Protein AF-A0A3M1E1T9-F1 (afdb_monomer)

Solvent-accessible surface area (backbone atoms only — not comparable to full-atom values): 6498 Å² total; per-residue (Å²): 135,84,83,78,76,78,72,78,72,52,69,68,68,50,51,57,52,49,55,40,41,52,35,20,35,42,74,56,97,64,97,74,50,73,66,44,51,49,38,50,51,54,25,49,50,54,49,17,54,75,52,72,30,37,68,45,28,17,69,73,56,73,32,30,30,38,36,86,29,94,66,63,70,66,45,64,46,79,42,87,94,54,84,56,44,27,35,35,37,42,8,48,66,45,58,68,34,84,66,58,68,55,16,20,51,49,52,42,53,41,57,47,64,76,72,113

Foldseek 3Di:
DDDPDPPPPPVVNVVLQVLCVLLQEHEDPDDDDPLLSVLLSVLSQVVQVVLVHSNSNNVQQVHEYEAEDADDAKAKDAPDDDPVRIYIYHYPCLCPDPVNVSSSVSSNVSVVVSND

Structure (mmCIF, N/CA/C/O backbone):
data_AF-A0A3M1E1T9-F1
#
_entry.id   AF-A0A3M1E1T9-F1
#
loop_
_atom_site.group_PDB
_atom_site.id
_atom_site.type_symbol
_atom_site.label_atom_id
_atom_site.label_alt_id
_atom_site.label_comp_id
_atom_site.label_asym_id
_atom_site.label_entity_id
_atom_site.label_seq_id
_atom_site.pdbx_PDB_ins_code
_atom_site.Cartn_x
_atom_site.Cartn_y
_atom_site.Cartn_z
_atom_site.occupancy
_atom_site.B_iso_or_equiv
_atom_site.auth_seq_id
_atom_site.auth_comp_id
_atom_site.auth_asym_id
_atom_site.auth_atom_id
_atom_site.pdbx_PDB_model_num
ATOM 1 N N . MET A 1 1 ? 21.709 -28.175 -21.099 1.00 37.78 1 MET A N 1
ATOM 2 C CA . MET A 1 1 ? 20.543 -27.674 -20.346 1.00 37.78 1 MET A CA 1
ATOM 3 C C . MET A 1 1 ? 21.087 -26.789 -19.234 1.00 37.78 1 MET A C 1
ATOM 5 O O . MET A 1 1 ? 21.743 -27.350 -18.368 1.00 37.78 1 MET A O 1
ATOM 9 N N . PRO A 1 2 ? 20.971 -25.451 -19.266 1.00 39.00 2 PRO A N 1
ATOM 10 C CA . PRO A 1 2 ? 21.368 -24.650 -18.120 1.00 39.00 2 PRO A CA 1
ATOM 11 C C . PRO A 1 2 ? 20.182 -24.539 -17.161 1.00 39.00 2 PRO A C 1
ATOM 13 O O . PRO A 1 2 ? 19.110 -24.058 -17.524 1.00 39.00 2 PRO A O 1
ATOM 16 N N . GLU A 1 3 ? 20.391 -25.027 -15.945 1.00 44.84 3 GLU A N 1
ATOM 17 C CA . GLU A 1 3 ? 19.507 -24.865 -14.798 1.00 44.84 3 GLU A CA 1
ATOM 18 C C . GLU A 1 3 ? 19.473 -23.378 -14.423 1.00 44.84 3 GLU A C 1
ATOM 20 O O . GLU A 1 3 ? 20.429 -22.810 -13.892 1.00 44.84 3 GLU A O 1
ATOM 25 N N . GLY A 1 4 ? 18.382 -22.712 -14.797 1.00 39.19 4 GLY A N 1
ATOM 26 C CA . GLY A 1 4 ? 18.147 -21.307 -14.503 1.00 39.19 4 GLY A CA 1
ATOM 27 C C . GLY A 1 4 ? 17.852 -21.111 -13.023 1.00 39.19 4 GLY A C 1
ATOM 28 O O . GLY A 1 4 ? 16.702 -21.188 -12.613 1.00 39.19 4 GLY A O 1
ATOM 29 N N . ASN A 1 5 ? 18.918 -20.880 -12.259 1.00 37.81 5 ASN A N 1
ATOM 30 C CA . ASN A 1 5 ? 19.004 -20.138 -11.002 1.00 37.81 5 ASN A CA 1
ATOM 31 C C . ASN A 1 5 ? 17.648 -19.592 -10.496 1.00 37.81 5 ASN A C 1
ATOM 33 O O . ASN A 1 5 ? 17.254 -18.468 -10.827 1.00 37.81 5 ASN A O 1
ATOM 37 N N . LEU A 1 6 ? 16.942 -20.393 -9.688 1.00 42.78 6 LEU A N 1
ATOM 38 C CA . LEU A 1 6 ? 15.866 -19.924 -8.818 1.00 42.78 6 LEU A CA 1
ATOM 39 C C . LEU A 1 6 ? 16.511 -18.960 -7.824 1.00 42.78 6 LEU A C 1
ATOM 41 O O . LEU A 1 6 ? 16.976 -19.370 -6.764 1.00 42.78 6 LEU A O 1
ATOM 45 N N . ARG A 1 7 ? 16.602 -17.681 -8.205 1.00 46.81 7 ARG A N 1
ATOM 46 C CA . ARG A 1 7 ? 16.975 -16.607 -7.289 1.00 46.81 7 ARG A CA 1
ATOM 47 C C . ARG A 1 7 ? 16.063 -16.742 -6.077 1.00 46.81 7 ARG A C 1
ATOM 49 O O . ARG A 1 7 ? 14.855 -16.550 -6.195 1.00 46.81 7 ARG A O 1
ATOM 56 N N . THR A 1 8 ? 16.646 -17.121 -4.948 1.00 45.50 8 THR A N 1
ATOM 57 C CA . THR A 1 8 ? 16.024 -17.032 -3.633 1.00 45.50 8 THR A CA 1
ATOM 58 C C . THR A 1 8 ? 15.511 -15.609 -3.486 1.00 45.50 8 THR A C 1
ATOM 60 O O . THR A 1 8 ? 16.302 -14.672 -3.379 1.00 45.50 8 THR A O 1
ATOM 63 N N . ILE A 1 9 ? 14.193 -15.441 -3.582 1.00 51.75 9 ILE A N 1
ATOM 64 C CA . ILE A 1 9 ? 13.537 -14.194 -3.205 1.00 51.75 9 ILE A CA 1
ATOM 65 C C . ILE A 1 9 ? 13.896 -13.995 -1.726 1.00 51.75 9 ILE A C 1
ATOM 67 O O . ILE A 1 9 ? 13.690 -14.940 -0.959 1.00 51.75 9 ILE A O 1
ATOM 71 N N . PRO A 1 10 ? 14.492 -12.856 -1.330 1.00 56.53 10 PRO A N 1
ATOM 72 C CA . PRO A 1 10 ? 14.838 -12.602 0.065 1.00 56.53 10 PRO A CA 1
ATOM 73 C C . PRO A 1 10 ? 13.639 -12.888 0.981 1.00 56.53 10 PRO A C 1
ATOM 75 O O . PRO A 1 10 ? 12.508 -12.562 0.626 1.00 56.53 10 PRO A O 1
ATOM 78 N N . GLU A 1 11 ? 13.851 -13.508 2.144 1.00 57.50 11 GLU A N 1
ATOM 79 C CA . GLU A 1 11 ? 12.750 -13.806 3.079 1.00 57.50 11 GLU A CA 1
ATOM 80 C C . GLU A 1 11 ? 11.983 -12.533 3.467 1.00 57.50 11 GLU A C 1
ATOM 82 O O . GLU A 1 11 ? 10.753 -12.553 3.535 1.00 57.50 11 GLU A O 1
ATOM 87 N N . ASP A 1 12 ? 12.691 -11.408 3.591 1.00 59.09 12 ASP A N 1
ATOM 88 C CA . ASP A 1 12 ? 12.101 -10.092 3.834 1.00 59.09 12 ASP A CA 1
ATOM 89 C C . ASP A 1 12 ? 11.135 -9.685 2.719 1.00 59.09 12 ASP A C 1
ATOM 91 O O . ASP A 1 12 ? 10.013 -9.277 3.019 1.00 59.09 12 ASP A O 1
ATOM 95 N N . ASP A 1 13 ? 11.510 -9.893 1.446 1.00 66.25 13 ASP A N 1
ATOM 96 C CA . ASP A 1 13 ? 10.657 -9.645 0.274 1.00 66.25 13 ASP A CA 1
ATOM 97 C C . ASP A 1 13 ? 9.373 -10.487 0.319 1.00 66.25 13 ASP A C 1
ATOM 99 O O . ASP A 1 13 ? 8.328 -10.088 -0.195 1.00 66.25 13 ASP A O 1
ATOM 103 N N . HIS A 1 14 ? 9.434 -11.660 0.944 1.00 73.44 14 HIS A N 1
ATOM 104 C CA . HIS A 1 14 ? 8.292 -12.547 1.078 1.00 73.44 14 HIS A CA 1
ATOM 105 C C . HIS A 1 14 ? 7.366 -12.125 2.229 1.00 73.44 14 HIS A C 1
ATOM 107 O O . HIS A 1 1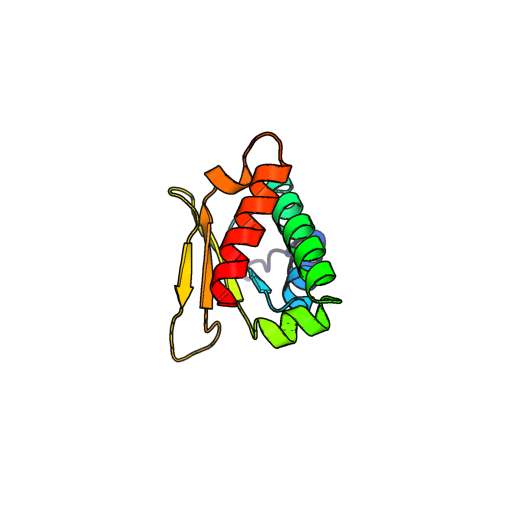4 ? 6.144 -12.172 2.071 1.00 73.44 14 HIS A O 1
ATOM 113 N N . LEU A 1 15 ? 7.915 -11.673 3.361 1.00 82.88 15 LEU A N 1
ATOM 114 C CA . LEU A 1 15 ? 7.142 -11.303 4.550 1.00 82.88 15 LEU A CA 1
ATOM 115 C C . LEU A 1 15 ? 6.281 -10.053 4.338 1.00 82.88 15 LEU A C 1
ATOM 117 O O . LEU A 1 15 ? 5.094 -10.075 4.673 1.00 82.88 15 LEU A O 1
ATOM 121 N N . TRP A 1 16 ? 6.820 -8.987 3.733 1.00 88.00 16 TRP A N 1
ATOM 122 C CA . TRP A 1 16 ? 6.019 -7.775 3.501 1.00 88.00 16 TRP A CA 1
ATOM 123 C C . TRP A 1 16 ? 4.886 -8.038 2.498 1.00 88.00 16 TRP A C 1
ATOM 125 O O . TRP A 1 16 ? 3.738 -7.659 2.733 1.00 88.00 16 TRP A O 1
ATOM 135 N N . VAL A 1 17 ? 5.161 -8.791 1.424 1.00 89.81 17 VAL A N 1
ATOM 136 C CA . VAL A 1 17 ? 4.135 -9.199 0.453 1.00 89.81 17 VAL A CA 1
ATOM 137 C C . VAL A 1 17 ? 3.074 -10.082 1.111 1.00 89.81 17 VAL A C 1
ATOM 139 O O . VAL A 1 17 ? 1.888 -9.943 0.809 1.00 89.81 17 VAL A O 1
ATOM 142 N N . GLN A 1 18 ? 3.454 -10.982 2.021 1.00 90.00 18 GLN A N 1
ATOM 143 C CA . GLN A 1 18 ? 2.495 -11.779 2.789 1.00 90.00 18 GLN A CA 1
ATOM 144 C C . GLN A 1 18 ? 1.605 -10.917 3.691 1.00 90.00 18 GLN A C 1
ATOM 146 O O . GLN A 1 18 ? 0.394 -11.149 3.727 1.00 90.00 18 GLN A O 1
ATOM 151 N N . GLY A 1 19 ? 2.174 -9.913 4.363 1.00 91.00 19 GLY A N 1
ATOM 152 C CA . GLY A 1 19 ? 1.422 -8.949 5.169 1.00 91.00 19 GLY A CA 1
ATOM 153 C C . GLY A 1 19 ? 0.366 -8.218 4.339 1.00 91.00 19 GLY A C 1
ATOM 154 O O . GLY A 1 19 ? -0.818 -8.225 4.677 1.00 91.00 19 GLY A O 1
ATOM 155 N N . LEU A 1 20 ? 0.757 -7.697 3.174 1.00 92.12 20 LEU A N 1
ATOM 156 C CA . LEU A 1 20 ? -0.166 -7.033 2.250 1.00 92.12 20 LEU A CA 1
ATOM 157 C C . LEU A 1 20 ? -1.244 -7.988 1.704 1.00 92.12 20 LEU A C 1
ATOM 159 O O . LEU A 1 20 ? -2.425 -7.632 1.636 1.00 92.12 20 LEU A O 1
ATOM 163 N N . ARG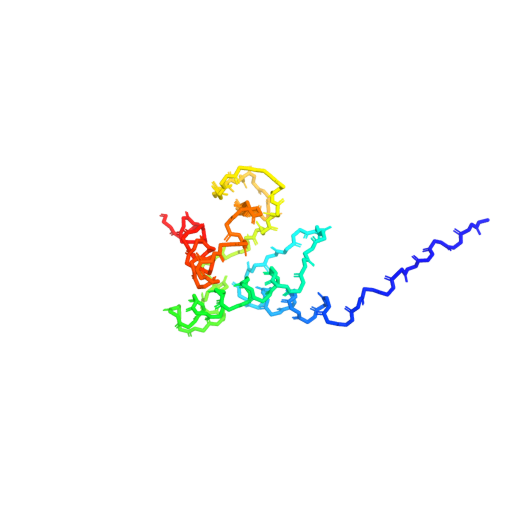 A 1 21 ? -0.885 -9.243 1.407 1.00 90.75 21 ARG A N 1
ATOM 164 C CA . ARG A 1 21 ? -1.847 -10.282 0.994 1.00 90.75 21 ARG A CA 1
ATOM 165 C C . ARG A 1 21 ? -2.866 -10.610 2.078 1.00 90.75 21 ARG A C 1
ATOM 167 O O . ARG A 1 21 ? -4.020 -10.896 1.746 1.00 90.75 21 ARG A O 1
ATOM 174 N N . ALA A 1 22 ? -2.489 -10.546 3.355 1.00 92.12 22 ALA A N 1
ATOM 175 C CA . ALA A 1 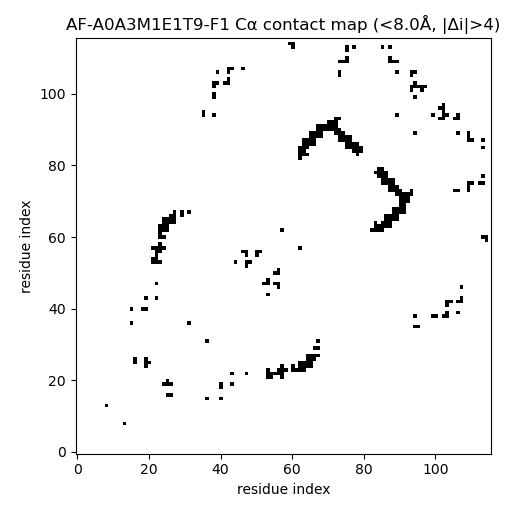22 ? -3.426 -10.729 4.461 1.00 92.12 22 ALA A CA 1
ATOM 176 C C . ALA A 1 22 ? -4.530 -9.653 4.468 1.00 92.12 22 ALA A C 1
ATOM 178 O O . ALA A 1 22 ? -5.661 -9.957 4.853 1.00 92.12 22 ALA A O 1
ATOM 179 N N . CYS A 1 23 ? -4.231 -8.457 3.951 1.00 91.75 23 CYS A N 1
ATOM 180 C CA . CYS A 1 23 ? -5.165 -7.345 3.745 1.00 91.75 23 CYS A CA 1
ATOM 181 C C . CYS A 1 23 ? -5.912 -7.391 2.397 1.00 91.75 23 CYS A C 1
ATOM 183 O O . CYS A 1 23 ? -6.726 -6.517 2.117 1.00 91.75 23 CYS A O 1
ATOM 185 N N . GLY A 1 24 ? -5.677 -8.408 1.557 1.00 89.88 24 GLY A N 1
ATOM 186 C CA . GLY A 1 24 ? -6.301 -8.528 0.233 1.00 89.88 24 GLY A CA 1
ATOM 187 C C . GLY A 1 24 ? -5.571 -7.786 -0.888 1.00 89.88 24 GLY A C 1
ATOM 188 O O . GLY A 1 24 ? -6.138 -7.618 -1.968 1.00 89.88 24 GLY A O 1
ATOM 189 N N . LEU A 1 25 ? -4.324 -7.375 -0.656 1.00 91.06 25 LEU A N 1
ATOM 190 C CA . LEU A 1 25 ? -3.498 -6.673 -1.633 1.00 91.06 25 LEU A CA 1
ATOM 191 C C . LEU A 1 25 ? -2.463 -7.620 -2.249 1.00 91.06 25 LEU A C 1
ATOM 193 O O . LEU A 1 25 ? -1.796 -8.398 -1.571 1.00 91.06 25 LEU A O 1
ATOM 197 N N . TRP A 1 26 ? -2.324 -7.547 -3.560 1.00 89.44 26 TRP A N 1
ATOM 198 C CA . TRP A 1 26 ? -1.291 -8.207 -4.342 1.00 89.44 26 TRP A CA 1
ATOM 199 C C . TRP A 1 26 ? -0.293 -7.145 -4.764 1.00 89.44 26 TRP A C 1
ATOM 201 O O . TRP A 1 26 ? -0.684 -6.010 -5.005 1.00 89.44 26 TRP A O 1
ATOM 211 N N . VAL A 1 27 ? 0.978 -7.500 -4.894 1.00 88.38 27 VAL A N 1
ATOM 212 C CA . VAL A 1 27 ? 2.003 -6.552 -5.331 1.00 88.38 27 VAL A CA 1
ATOM 213 C C . VAL A 1 27 ? 2.640 -7.057 -6.611 1.00 88.38 27 VAL A C 1
ATOM 215 O O . VAL A 1 27 ? 3.022 -8.227 -6.694 1.00 88.38 27 VAL A O 1
ATOM 218 N N . ALA A 1 28 ? 2.715 -6.192 -7.620 1.00 85.94 28 ALA A N 1
ATOM 219 C CA . ALA A 1 28 ? 3.432 -6.477 -8.851 1.00 85.94 28 ALA A CA 1
ATOM 220 C C . ALA A 1 28 ? 4.940 -6.648 -8.567 1.00 85.94 28 ALA A C 1
ATOM 222 O O . ALA A 1 28 ? 5.468 -5.986 -7.667 1.00 85.94 28 ALA A O 1
ATOM 223 N N . PRO A 1 29 ? 5.645 -7.522 -9.312 1.00 79.50 29 PRO A N 1
ATOM 224 C CA . PRO A 1 29 ? 7.062 -7.828 -9.098 1.00 79.50 29 PRO A CA 1
ATOM 225 C C . PRO A 1 29 ? 7.991 -6.712 -9.616 1.00 79.50 29 PRO A C 1
ATOM 227 O O . PRO A 1 29 ? 8.891 -6.953 -10.418 1.00 79.50 29 PRO A O 1
ATOM 230 N N . ASP A 1 30 ? 7.758 -5.484 -9.165 1.00 80.75 30 ASP A N 1
ATOM 231 C CA . ASP A 1 30 ? 8.590 -4.315 -9.432 1.00 80.75 30 ASP A CA 1
ATOM 232 C C . ASP A 1 30 ? 9.692 -4.164 -8.366 1.00 80.75 30 ASP A C 1
ATOM 234 O O . ASP A 1 30 ? 9.553 -4.665 -7.247 1.00 80.75 30 ASP A O 1
ATOM 238 N N . PRO A 1 31 ? 10.809 -3.478 -8.674 1.00 82.75 31 PRO A N 1
ATOM 239 C CA . PRO A 1 31 ? 11.838 -3.181 -7.684 1.00 82.75 31 PRO A CA 1
ATOM 240 C C . PRO A 1 31 ? 11.346 -2.090 -6.720 1.00 82.75 31 PRO A C 1
ATOM 242 O O . PRO A 1 31 ? 11.478 -0.892 -6.989 1.00 82.75 31 PRO A O 1
ATOM 245 N N . TRP A 1 32 ? 10.770 -2.522 -5.599 1.00 87.50 32 TRP A N 1
ATOM 246 C CA . TRP A 1 32 ? 10.409 -1.667 -4.468 1.00 87.50 32 TRP A CA 1
ATOM 247 C C . TRP A 1 32 ? 11.618 -1.457 -3.555 1.00 87.50 32 TRP A C 1
ATOM 249 O O . TRP A 1 32 ? 12.230 -2.440 -3.132 1.00 87.50 32 TRP A O 1
ATOM 259 N N . SER A 1 33 ? 11.946 -0.207 -3.234 1.00 90.12 33 SER A N 1
ATOM 260 C CA . SER A 1 33 ? 12.969 0.131 -2.238 1.00 90.12 33 SER A CA 1
ATOM 261 C C . SER A 1 33 ? 12.459 -0.129 -0.818 1.00 90.12 33 SER A C 1
ATOM 263 O O . SER A 1 33 ? 11.250 -0.156 -0.584 1.00 90.12 33 SER A O 1
ATOM 265 N N . ASP A 1 34 ? 13.358 -0.278 0.156 1.00 89.94 34 ASP A N 1
ATOM 266 C CA . ASP A 1 34 ? 12.956 -0.499 1.554 1.00 89.94 34 ASP A CA 1
ATOM 267 C C . ASP A 1 34 ? 12.126 0.660 2.120 1.00 89.94 34 ASP A C 1
ATOM 269 O O . ASP A 1 34 ? 11.179 0.439 2.876 1.00 89.94 34 ASP A O 1
ATOM 273 N N . GLN A 1 35 ? 12.415 1.891 1.687 1.00 90.19 35 GLN A N 1
ATOM 274 C CA . GLN A 1 35 ? 11.613 3.064 2.028 1.00 90.19 35 GLN A CA 1
ATOM 275 C C . GLN A 1 35 ? 10.182 2.934 1.489 1.00 90.19 35 GLN A C 1
ATOM 277 O O . GLN A 1 35 ? 9.222 3.098 2.237 1.00 90.19 35 GLN A O 1
ATOM 282 N N . GLU A 1 36 ? 10.024 2.598 0.207 1.00 91.31 36 GLU A N 1
ATOM 283 C CA . GLU A 1 36 ? 8.707 2.454 -0.423 1.00 91.31 36 GLU A CA 1
ATOM 284 C C . GLU A 1 36 ? 7.897 1.319 0.217 1.00 91.31 36 GLU A C 1
ATOM 286 O O . GLU A 1 36 ? 6.702 1.474 0.475 1.00 91.31 36 GLU A O 1
ATOM 291 N N . ARG A 1 37 ? 8.555 0.192 0.529 1.00 92.00 37 ARG A N 1
ATOM 292 C CA . ARG A 1 37 ? 7.951 -0.925 1.272 1.00 92.00 37 ARG A CA 1
ATOM 293 C C . ARG A 1 37 ? 7.470 -0.468 2.646 1.00 92.00 37 ARG A C 1
ATOM 295 O O . ARG A 1 37 ? 6.367 -0.834 3.050 1.00 92.00 37 ARG A O 1
ATOM 302 N N . GLY A 1 38 ? 8.259 0.350 3.344 1.00 92.19 38 GLY A N 1
ATOM 303 C CA . GLY A 1 38 ? 7.894 0.938 4.632 1.00 92.19 38 GLY A CA 1
ATOM 304 C C . GLY A 1 38 ? 6.660 1.838 4.541 1.00 92.19 38 GLY A C 1
ATOM 305 O O . GLY A 1 38 ? 5.713 1.648 5.305 1.00 92.19 38 GLY A O 1
ATOM 306 N N . VAL A 1 39 ? 6.635 2.760 3.573 1.00 92.69 39 VAL A N 1
ATOM 307 C CA . VAL A 1 39 ? 5.489 3.652 3.315 1.00 92.69 39 VAL A CA 1
ATOM 308 C C . VAL A 1 39 ? 4.221 2.848 3.031 1.00 92.69 39 VAL A C 1
ATOM 310 O O . VAL A 1 39 ? 3.193 3.070 3.671 1.00 92.69 39 VAL A O 1
ATOM 313 N N . LEU A 1 40 ? 4.294 1.876 2.116 1.00 92.56 40 LEU A N 1
ATOM 314 C CA . LEU A 1 40 ? 3.162 1.012 1.781 1.00 92.56 40 LEU A CA 1
ATOM 315 C C . LEU A 1 40 ? 2.659 0.223 2.987 1.00 92.56 40 LEU A C 1
ATOM 317 O O . LEU A 1 40 ? 1.455 0.167 3.225 1.00 92.56 40 LEU A O 1
ATOM 321 N N . THR A 1 41 ? 3.573 -0.383 3.742 1.00 93.62 41 THR A N 1
ATOM 322 C CA . THR A 1 41 ? 3.218 -1.230 4.884 1.00 93.62 41 THR A CA 1
ATOM 323 C C . THR A 1 41 ? 2.475 -0.416 5.936 1.00 93.62 41 THR A C 1
ATOM 325 O O . THR A 1 41 ? 1.363 -0.784 6.305 1.00 93.62 41 THR A O 1
ATOM 328 N N . ARG A 1 42 ? 3.006 0.748 6.332 1.00 94.50 42 ARG A N 1
ATOM 329 C CA . ARG A 1 42 ? 2.365 1.606 7.343 1.00 94.50 42 ARG A CA 1
ATOM 330 C C . ARG A 1 42 ? 1.029 2.177 6.872 1.00 94.50 42 ARG A C 1
ATOM 332 O O . ARG A 1 42 ? 0.082 2.251 7.655 1.00 94.50 42 ARG A O 1
ATOM 339 N N . ALA A 1 43 ? 0.924 2.556 5.598 1.00 93.50 43 ALA A N 1
ATOM 340 C CA . ALA A 1 43 ? -0.337 3.004 5.011 1.00 93.50 43 ALA A CA 1
ATOM 341 C C . ALA A 1 43 ? -1.413 1.907 5.077 1.00 93.50 43 ALA A C 1
ATOM 343 O O . ALA A 1 43 ? -2.545 2.155 5.499 1.00 93.50 43 ALA A O 1
ATOM 344 N N . VAL A 1 44 ? -1.047 0.677 4.710 1.00 93.56 44 VAL A N 1
ATOM 345 C CA . VAL A 1 44 ? -1.957 -0.474 4.705 1.00 93.56 44 VAL A CA 1
ATOM 346 C C . VAL A 1 44 ? -2.317 -0.921 6.116 1.00 93.56 44 VAL A C 1
ATOM 348 O O . VAL A 1 44 ? -3.472 -1.264 6.347 1.00 93.56 44 VAL A O 1
ATOM 351 N N . GLU A 1 45 ? -1.387 -0.881 7.068 1.00 94.06 45 GLU A N 1
ATOM 352 C CA . GLU A 1 45 ? -1.665 -1.157 8.483 1.00 94.06 45 GLU A CA 1
ATOM 353 C C . GLU A 1 45 ? -2.706 -0.185 9.045 1.00 94.06 45 GLU A C 1
ATOM 355 O O . GLU A 1 45 ? -3.726 -0.624 9.576 1.00 94.0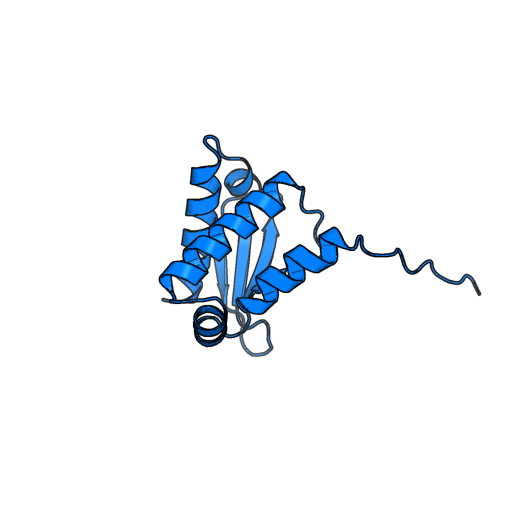6 45 GLU A O 1
ATOM 360 N N . ARG A 1 46 ? -2.524 1.126 8.837 1.00 91.50 46 ARG A N 1
ATOM 361 C CA . ARG A 1 46 ? -3.495 2.147 9.270 1.00 91.50 46 ARG A CA 1
ATOM 362 C C . ARG A 1 46 ? -4.860 1.968 8.620 1.00 91.50 46 ARG A C 1
ATOM 364 O O . ARG A 1 46 ? -5.892 2.095 9.278 1.00 91.50 46 ARG A O 1
ATOM 371 N N . MET A 1 47 ? -4.886 1.667 7.323 1.00 91.69 47 MET A N 1
ATOM 372 C CA . MET A 1 47 ? -6.141 1.386 6.633 1.00 91.69 47 MET A CA 1
ATOM 373 C C . MET A 1 47 ? -6.797 0.124 7.206 1.00 91.69 47 MET A C 1
ATOM 375 O O . MET A 1 47 ? -7.983 0.142 7.524 1.00 91.69 47 MET A O 1
ATOM 379 N N . ALA A 1 48 ? -6.039 -0.951 7.425 1.00 93.00 48 ALA A N 1
ATOM 380 C CA . ALA A 1 48 ? -6.549 -2.177 8.025 1.00 93.00 48 ALA A CA 1
ATOM 381 C C . ALA A 1 48 ? -7.136 -1.927 9.421 1.00 93.00 48 ALA A C 1
ATOM 383 O O . ALA A 1 48 ? -8.211 -2.448 9.716 1.00 93.00 48 ALA A O 1
ATOM 384 N N . GLU A 1 49 ? -6.490 -1.111 10.255 1.00 93.62 49 GLU A N 1
ATOM 385 C CA . GLU A 1 49 ? -7.021 -0.674 11.552 1.00 93.62 49 GLU A CA 1
ATOM 386 C C . GLU A 1 49 ? -8.375 0.031 11.404 1.00 93.62 49 GLU A C 1
ATOM 388 O O . GLU A 1 49 ? -9.326 -0.331 12.101 1.00 93.62 49 GLU A O 1
ATOM 393 N N . ALA A 1 50 ? -8.509 0.951 10.443 1.00 90.75 50 ALA A N 1
ATOM 394 C CA . ALA A 1 50 ? -9.771 1.639 10.160 1.00 90.75 50 ALA A CA 1
ATOM 395 C C . ALA A 1 50 ? -10.892 0.679 9.708 1.00 90.75 50 ALA A C 1
ATOM 397 O O . ALA A 1 50 ? -12.051 0.856 10.083 1.00 90.75 50 ALA A O 1
ATOM 398 N N . PHE A 1 51 ? -10.558 -0.392 8.979 1.00 89.25 51 PHE A N 1
ATOM 399 C CA . PHE A 1 51 ? -11.502 -1.465 8.627 1.00 89.25 51 PHE A CA 1
ATOM 400 C C . PHE A 1 51 ? -11.809 -2.422 9.796 1.00 89.25 51 PHE A C 1
ATOM 402 O O . PHE A 1 51 ? -12.673 -3.295 9.673 1.00 89.25 51 PHE A O 1
ATOM 409 N N . GLY A 1 52 ? -11.127 -2.295 10.939 1.00 94.31 52 GLY A N 1
ATOM 410 C CA . GLY A 1 52 ? -11.245 -3.196 12.086 1.00 94.31 52 GLY A CA 1
ATOM 411 C C . GLY A 1 52 ? -10.464 -4.506 11.930 1.00 94.31 52 GLY A C 1
ATOM 412 O O . GLY A 1 52 ? -10.875 -5.534 12.478 1.00 94.31 52 GLY A O 1
ATOM 413 N N . GLY A 1 53 ? -9.385 -4.478 11.149 1.00 95.25 53 GLY A N 1
ATOM 414 C CA . GLY A 1 53 ? -8.364 -5.512 11.008 1.00 95.25 53 GLY A CA 1
ATOM 415 C C . GLY A 1 53 ? -8.150 -6.010 9.564 1.00 95.25 53 GLY A C 1
ATOM 416 O O . GLY A 1 53 ? -9.061 -5.920 8.730 1.00 95.25 53 GLY A O 1
ATOM 417 N N . PRO A 1 54 ? -6.994 -6.648 9.274 1.00 93.19 54 PRO A N 1
ATOM 418 C CA . PRO A 1 54 ? -6.630 -7.152 7.940 1.00 93.19 54 PRO A CA 1
ATOM 419 C C . PRO A 1 54 ? -7.689 -8.048 7.287 1.00 93.19 54 PRO A C 1
ATOM 421 O O . PRO A 1 54 ? -7.998 -7.910 6.108 1.00 93.19 54 PRO A O 1
ATOM 424 N N . GLY A 1 55 ? -8.320 -8.937 8.063 1.00 93.44 55 GLY A N 1
ATOM 425 C CA . GLY A 1 55 ? -9.347 -9.844 7.543 1.00 93.44 55 GLY A CA 1
ATOM 426 C C . GLY A 1 55 ? -10.643 -9.142 7.118 1.00 93.44 55 GLY A C 1
ATOM 427 O O . GLY A 1 55 ? -11.332 -9.614 6.213 1.00 93.44 55 GLY A O 1
ATOM 428 N N . LYS A 1 56 ? -11.001 -8.013 7.748 1.00 92.00 56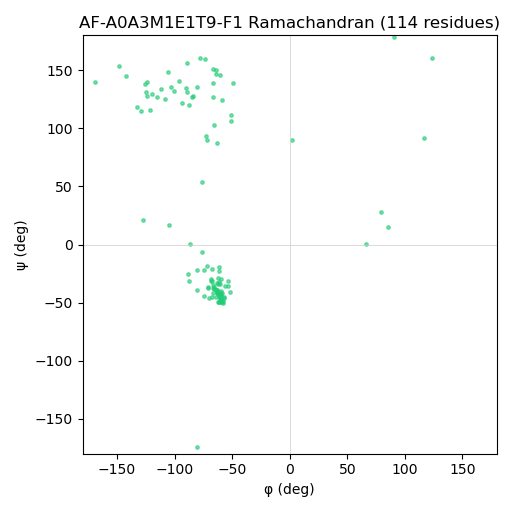 LYS A N 1
ATOM 429 C CA . LYS A 1 56 ? -12.142 -7.189 7.316 1.00 92.00 56 LYS A CA 1
ATOM 430 C C . LYS A 1 56 ? -11.786 -6.404 6.058 1.00 92.00 56 LYS A C 1
ATOM 432 O O . LYS A 1 56 ? -12.555 -6.461 5.105 1.00 92.00 56 LYS A O 1
ATOM 437 N N . MET A 1 57 ? -10.597 -5.803 6.018 1.00 91.81 57 MET A N 1
ATOM 438 C CA . MET A 1 57 ? -10.075 -5.130 4.825 1.00 91.81 57 MET A CA 1
ATOM 439 C C . MET A 1 57 ? -10.008 -6.079 3.620 1.00 91.81 57 MET A C 1
ATOM 441 O O . MET A 1 57 ? -10.520 -5.762 2.554 1.00 91.81 57 MET A O 1
ATOM 445 N N . ARG A 1 58 ? -9.508 -7.307 3.798 1.00 90.50 58 ARG A N 1
ATOM 446 C CA . ARG A 1 58 ? -9.469 -8.312 2.726 1.00 90.50 58 ARG A CA 1
ATOM 447 C C . ARG A 1 58 ? -10.851 -8.659 2.181 1.00 90.50 58 ARG A C 1
ATOM 449 O O . ARG A 1 58 ? -10.996 -8.846 0.975 1.00 90.50 58 ARG A O 1
ATOM 456 N N . ARG A 1 59 ? -11.855 -8.777 3.057 1.00 88.12 59 ARG A N 1
ATOM 457 C CA . ARG A 1 59 ? -13.245 -9.024 2.642 1.00 88.12 59 ARG A CA 1
ATOM 458 C C . ARG A 1 59 ? -13.833 -7.838 1.885 1.00 88.12 59 ARG A C 1
ATOM 460 O O . ARG A 1 59 ? -14.607 -8.068 0.967 1.00 88.12 59 ARG A O 1
ATOM 467 N N . ALA A 1 60 ? -13.456 -6.618 2.262 1.00 85.00 60 ALA A N 1
ATOM 468 C CA . ALA A 1 60 ? -13.876 -5.397 1.588 1.00 85.00 60 ALA A CA 1
ATOM 469 C C . ALA A 1 60 ? -13.242 -5.254 0.194 1.00 85.00 60 ALA A C 1
ATOM 471 O O . ALA A 1 60 ? -13.946 -4.978 -0.767 1.00 85.00 60 ALA A O 1
ATOM 472 N N . LEU A 1 61 ? -11.932 -5.492 0.070 1.00 82.06 61 LEU A N 1
ATOM 473 C CA . LEU A 1 61 ? -11.182 -5.215 -1.160 1.00 82.06 61 LEU A CA 1
ATOM 474 C C . LEU A 1 61 ? -11.160 -6.372 -2.172 1.00 82.06 61 LEU A C 1
ATOM 476 O O . LEU A 1 61 ? -10.945 -6.148 -3.358 1.00 82.06 61 LEU A O 1
ATOM 480 N N . GLY A 1 62 ? -11.329 -7.626 -1.735 1.00 73.38 62 GLY A N 1
ATOM 481 C CA . GLY A 1 62 ? -11.536 -8.778 -2.629 1.00 73.38 62 GLY A CA 1
ATOM 482 C C . GLY A 1 62 ? -10.367 -9.178 -3.551 1.00 73.38 62 GLY A C 1
ATOM 483 O O . GLY A 1 62 ? -10.496 -10.157 -4.289 1.00 73.38 62 GLY A O 1
ATOM 484 N N . GLY A 1 63 ? -9.224 -8.485 -3.494 1.00 81.12 63 GLY A N 1
ATOM 485 C CA . GLY A 1 63 ? -8.044 -8.741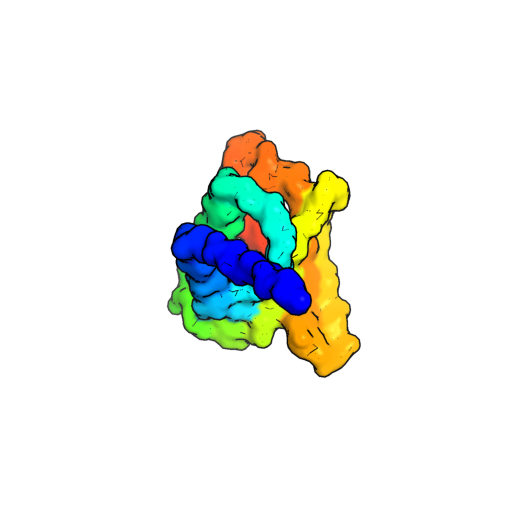 -4.327 1.00 81.12 63 GLY A CA 1
ATOM 486 C C . GLY A 1 63 ? -7.704 -7.567 -5.246 1.00 81.12 63 GLY A C 1
ATOM 487 O O . GLY A 1 63 ? -8.175 -7.519 -6.382 1.00 81.12 63 GLY A O 1
ATOM 488 N N . VAL A 1 64 ? -6.842 -6.668 -4.766 1.00 86.50 64 VAL A N 1
ATOM 489 C CA . VAL A 1 64 ? -6.370 -5.469 -5.486 1.00 86.50 64 VAL A CA 1
ATOM 490 C C . VAL A 1 64 ? -4.896 -5.623 -5.819 1.00 86.50 64 VAL A C 1
ATOM 492 O O . VAL A 1 64 ? -4.118 -5.999 -4.947 1.00 86.50 64 VAL A O 1
ATOM 495 N N . LEU A 1 65 ? -4.491 -5.321 -7.050 1.00 87.62 65 LEU A N 1
ATOM 496 C CA . LEU A 1 65 ? -3.081 -5.323 -7.442 1.00 87.62 65 LEU A CA 1
ATOM 497 C C . LEU A 1 65 ? -2.456 -3.936 -7.306 1.00 87.62 65 LEU A C 1
ATOM 499 O O . LEU A 1 65 ? -2.876 -3.001 -7.976 1.00 87.62 65 LEU A O 1
ATOM 503 N N . LEU A 1 66 ? -1.407 -3.830 -6.502 1.00 88.62 66 LEU A N 1
ATOM 504 C CA . LEU A 1 66 ? -0.546 -2.661 -6.407 1.00 88.62 66 LEU A CA 1
ATOM 505 C C . LEU A 1 66 ? 0.526 -2.711 -7.490 1.00 88.62 66 LEU A C 1
ATOM 507 O O . LEU A 1 66 ? 1.256 -3.699 -7.607 1.00 88.62 66 LEU A O 1
ATOM 511 N N . ILE A 1 67 ? 0.629 -1.634 -8.260 1.00 87.56 67 ILE A N 1
ATOM 512 C CA . ILE A 1 67 ? 1.603 -1.472 -9.339 1.00 87.56 67 ILE A CA 1
ATOM 513 C C . ILE A 1 67 ? 2.396 -0.197 -9.083 1.00 87.56 67 ILE A C 1
ATOM 515 O O . ILE A 1 67 ? 1.816 0.869 -8.865 1.00 87.56 67 ILE A O 1
ATOM 519 N N . LYS A 1 68 ? 3.723 -0.290 -9.157 1.00 87.06 68 LYS A N 1
ATOM 520 C CA . LYS A 1 68 ? 4.592 0.881 -9.080 1.00 87.06 68 LYS A CA 1
ATOM 521 C C . LYS A 1 68 ? 4.639 1.581 -10.436 1.00 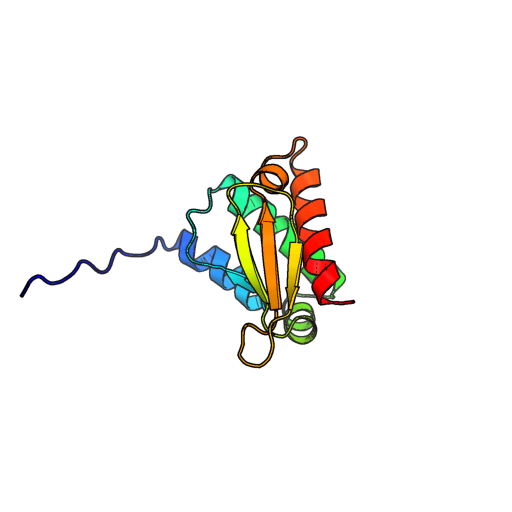87.06 68 LYS A C 1
ATOM 523 O O . LYS A 1 68 ? 4.815 0.935 -11.468 1.00 87.06 68 LYS A O 1
ATOM 528 N N . GLN A 1 69 ? 4.531 2.905 -10.455 1.00 84.00 69 GLN A N 1
ATOM 529 C CA . GLN A 1 69 ? 4.755 3.702 -11.660 1.00 84.00 69 GLN A CA 1
ATOM 530 C C . GLN A 1 69 ? 5.967 4.614 -11.500 1.00 84.00 69 GLN A C 1
ATOM 532 O O . GLN A 1 69 ? 6.043 5.415 -10.577 1.00 84.00 69 GLN A O 1
ATOM 537 N N . ARG A 1 70 ? 6.891 4.534 -12.463 1.00 74.19 70 ARG A N 1
ATOM 538 C CA . ARG A 1 70 ? 8.107 5.366 -12.508 1.00 74.19 70 ARG A CA 1
ATOM 539 C C . ARG A 1 70 ? 7.833 6.854 -12.751 1.00 74.19 70 ARG A C 1
ATOM 541 O O . ARG A 1 70 ? 8.695 7.686 -12.503 1.00 74.19 70 ARG A O 1
ATOM 548 N N . CYS A 1 71 ? 6.673 7.197 -13.306 1.00 65.12 71 CYS A N 1
ATOM 549 C CA . CYS A 1 71 ? 6.292 8.570 -13.620 1.00 65.12 71 CYS A CA 1
ATOM 550 C C . CYS A 1 71 ? 4.777 8.770 -13.491 1.00 65.12 71 CYS A C 1
ATOM 552 O O . CYS A 1 71 ? 4.010 7.824 -13.682 1.00 65.12 71 CYS A O 1
ATOM 554 N N . GLY A 1 72 ? 4.375 10.014 -13.213 1.00 62.12 72 GLY A N 1
ATOM 555 C CA . GLY A 1 72 ? 2.980 10.405 -12.999 1.00 62.12 72 GLY A CA 1
ATOM 556 C C . GLY A 1 72 ? 2.532 10.311 -11.538 1.00 62.12 72 GLY A C 1
ATOM 557 O O . GLY A 1 72 ? 3.309 9.929 -10.660 1.00 62.12 72 GLY A O 1
ATOM 558 N N . ASP A 1 73 ? 1.276 10.691 -11.312 1.00 66.19 73 ASP A N 1
ATOM 559 C CA . ASP A 1 73 ? 0.596 10.590 -10.019 1.00 66.19 73 ASP A CA 1
ATOM 560 C C . ASP A 1 73 ? 0.076 9.157 -9.772 1.00 66.19 73 ASP A C 1
ATOM 562 O O . ASP A 1 73 ? 0.377 8.222 -10.518 1.00 66.19 73 ASP A O 1
ATOM 566 N N . GLY A 1 74 ? -0.669 8.967 -8.685 1.00 69.56 74 GLY A N 1
ATOM 567 C CA . GLY A 1 74 ? -1.393 7.731 -8.396 1.00 69.56 74 GLY A CA 1
ATOM 568 C C . GLY A 1 74 ? -2.682 7.626 -9.209 1.00 69.56 74 GLY A C 1
ATOM 569 O O . GLY A 1 74 ? -3.182 8.617 -9.744 1.00 69.56 74 GLY A O 1
ATOM 570 N N . GLY A 1 75 ? -3.205 6.411 -9.341 1.00 64.38 75 GLY A N 1
ATOM 571 C CA . GLY A 1 75 ? -4.519 6.213 -9.932 1.00 64.38 75 GLY A CA 1
ATOM 572 C C . GLY A 1 75 ? -5.060 4.801 -9.762 1.00 64.38 75 GLY A C 1
ATOM 573 O O . GLY A 1 75 ? -4.351 3.805 -9.946 1.00 64.38 75 GLY A O 1
ATOM 574 N N . ALA A 1 76 ? -6.354 4.716 -9.475 1.00 59.16 76 ALA A N 1
ATOM 575 C CA . ALA A 1 76 ? -7.100 3.471 -9.394 1.00 59.16 76 ALA A CA 1
ATOM 576 C C . ALA A 1 76 ? -7.705 3.090 -10.762 1.00 59.16 76 ALA A C 1
ATOM 578 O O . ALA A 1 76 ? -8.273 3.918 -11.472 1.00 59.16 76 ALA A O 1
ATOM 579 N N . LEU A 1 77 ? -7.576 1.822 -11.153 1.00 59.53 77 LEU A N 1
ATOM 580 C CA . LEU A 1 77 ? -8.080 1.265 -12.411 1.00 59.53 77 LEU A CA 1
ATOM 581 C C . LEU A 1 77 ? -8.827 -0.042 -12.133 1.00 59.53 77 LEU A C 1
ATOM 583 O O . LEU A 1 77 ? -8.222 -1.018 -11.688 1.00 59.53 77 LEU A O 1
ATOM 587 N N . ALA A 1 78 ? -10.119 -0.097 -12.455 1.00 57.34 78 ALA A N 1
ATOM 588 C CA . ALA A 1 78 ? -10.911 -1.326 -12.418 1.00 57.34 78 ALA A CA 1
ATOM 589 C C . ALA A 1 78 ? -10.845 -2.060 -13.772 1.00 57.34 78 ALA A C 1
ATOM 591 O O . ALA A 1 78 ? -11.055 -1.450 -14.820 1.00 57.34 78 ALA A O 1
ATOM 592 N N . PHE A 1 79 ? -10.568 -3.368 -13.765 1.00 58.16 79 PHE A N 1
ATOM 593 C CA . PHE A 1 79 ? -10.565 -4.215 -14.964 1.00 58.16 79 PHE A CA 1
ATOM 594 C C . PHE A 1 79 ? -11.412 -5.474 -14.730 1.00 58.16 79 PHE A C 1
ATOM 596 O O . PHE A 1 79 ? -11.077 -6.346 -13.933 1.00 58.16 79 PHE A O 1
ATOM 603 N N . TRP A 1 80 ? -12.507 -5.599 -15.481 1.00 47.81 80 TRP A N 1
ATOM 604 C CA . TRP A 1 80 ? -13.342 -6.805 -15.541 1.00 47.81 80 TRP A CA 1
ATOM 605 C C . TRP A 1 80 ? -12.928 -7.655 -16.763 1.00 47.81 80 TRP A C 1
ATOM 607 O O . TRP A 1 80 ? -12.649 -7.048 -17.800 1.00 47.81 80 TRP A O 1
ATOM 617 N N . PRO A 1 81 ? -12.867 -9.015 -16.724 1.00 53.69 81 PRO A N 1
ATOM 618 C CA . PRO A 1 81 ? -13.557 -9.926 -15.798 1.00 53.69 81 PRO A CA 1
ATOM 619 C C . PRO A 1 81 ? -12.675 -10.962 -15.049 1.00 53.69 81 PRO A C 1
ATOM 621 O O . PRO A 1 81 ? -13.199 -11.998 -14.639 1.00 53.69 81 PRO A O 1
ATOM 624 N N . ARG A 1 82 ? -11.351 -10.780 -14.898 1.00 51.09 82 ARG A N 1
ATOM 625 C CA . ARG A 1 82 ? -10.492 -11.746 -14.169 1.00 51.09 82 ARG A CA 1
ATOM 626 C C . ARG A 1 82 ? -9.718 -11.082 -13.029 1.00 51.09 82 ARG A C 1
ATOM 628 O O . ARG A 1 82 ? -9.199 -9.994 -13.249 1.00 51.09 82 ARG A O 1
ATOM 635 N N . PRO A 1 83 ? -9.582 -11.740 -11.859 1.00 54.56 83 PRO A N 1
ATOM 636 C CA . PRO A 1 83 ? -8.774 -11.214 -10.776 1.00 54.56 83 PRO A CA 1
ATOM 637 C C . PRO A 1 83 ? -7.307 -11.043 -11.202 1.00 54.56 83 PRO A C 1
ATOM 639 O O . PRO A 1 83 ? -6.798 -11.887 -11.949 1.00 54.56 83 PRO A O 1
ATOM 642 N N . PRO A 1 84 ? -6.604 -10.018 -10.692 1.00 59.88 84 PRO A N 1
ATOM 643 C CA . PRO A 1 84 ? -7.103 -8.965 -9.800 1.00 59.88 84 PRO A CA 1
ATOM 644 C C . PRO A 1 84 ? -8.127 -8.068 -10.513 1.00 59.88 84 PRO A C 1
ATOM 646 O O . PRO A 1 84 ? -7.869 -7.567 -11.602 1.00 59.88 84 PRO A O 1
ATOM 649 N N . TRP A 1 85 ? -9.305 -7.902 -9.902 1.00 70.69 85 TRP A N 1
ATOM 650 C CA . TRP A 1 85 ? -10.452 -7.205 -10.509 1.00 70.69 85 TRP A CA 1
ATOM 651 C C . TRP A 1 85 ? -10.219 -5.689 -10.576 1.00 70.69 85 TRP A C 1
ATOM 653 O O . TRP A 1 85 ? -10.893 -4.962 -11.305 1.00 70.69 85 TRP A O 1
ATOM 663 N N . MET A 1 86 ? -9.262 -5.217 -9.774 1.00 78.06 86 MET A N 1
ATOM 664 C CA . MET A 1 86 ? -8.870 -3.827 -9.626 1.00 78.06 86 MET A CA 1
ATOM 665 C C . MET A 1 86 ? -7.357 -3.742 -9.447 1.00 78.06 86 MET A C 1
ATOM 667 O O . MET A 1 86 ? -6.730 -4.600 -8.817 1.00 78.06 86 MET A O 1
ATOM 671 N N . SER A 1 87 ? -6.768 -2.692 -9.996 1.00 82.81 87 SER A N 1
ATOM 672 C CA . SER A 1 87 ? -5.373 -2.338 -9.790 1.00 82.81 87 SER A CA 1
ATOM 673 C C . SER A 1 87 ? -5.275 -0.906 -9.300 1.00 82.81 87 SER A C 1
ATOM 675 O O . SER A 1 87 ? -5.956 -0.028 -9.819 1.00 82.81 87 SER A O 1
ATOM 677 N N . VAL A 1 88 ? -4.401 -0.675 -8.334 1.00 85.44 88 VAL A N 1
ATOM 678 C CA . VAL A 1 88 ? -4.005 0.658 -7.902 1.00 85.44 88 VAL A CA 1
ATOM 679 C C . VAL A 1 88 ? -2.585 0.878 -8.372 1.00 85.44 88 VAL A C 1
ATOM 681 O O . VAL A 1 88 ? -1.687 0.078 -8.103 1.00 85.44 88 VAL A O 1
ATOM 684 N N . ARG A 1 89 ? -2.391 1.961 -9.109 1.00 86.81 89 ARG A N 1
ATOM 685 C CA . ARG A 1 89 ? -1.081 2.398 -9.548 1.00 86.81 89 ARG A CA 1
ATOM 686 C C . ARG A 1 89 ? -0.606 3.519 -8.643 1.00 86.81 89 ARG A C 1
ATOM 688 O O . ARG A 1 89 ? -1.354 4.450 -8.368 1.00 86.81 89 ARG A O 1
ATOM 695 N N . ILE A 1 90 ? 0.630 3.417 -8.178 1.00 85.19 90 ILE A N 1
ATOM 696 C CA . ILE A 1 90 ? 1.215 4.379 -7.247 1.00 85.19 90 ILE A CA 1
ATOM 697 C C . ILE A 1 90 ? 2.462 4.958 -7.902 1.00 85.19 90 ILE A C 1
ATOM 699 O O . ILE A 1 90 ? 3.421 4.231 -8.177 1.00 85.19 90 ILE A O 1
ATOM 703 N N . GLY A 1 91 ? 2.434 6.260 -8.177 1.00 85.56 91 GLY A N 1
ATOM 704 C CA . GLY A 1 91 ? 3.582 6.986 -8.706 1.00 85.56 91 GLY A CA 1
ATOM 705 C C . GLY A 1 91 ? 4.726 7.064 -7.692 1.00 85.56 91 GLY A C 1
ATOM 706 O O . GLY A 1 91 ? 4.501 7.331 -6.513 1.00 85.56 91 GLY A O 1
ATOM 707 N N . GLU A 1 92 ? 5.968 6.891 -8.149 1.00 84.38 92 GLU A N 1
ATOM 708 C CA . GLU A 1 92 ? 7.182 7.030 -7.324 1.00 84.38 92 GLU A CA 1
ATOM 709 C C . GLU A 1 92 ? 7.247 8.377 -6.593 1.00 84.38 92 GLU A C 1
ATOM 711 O O . GLU A 1 92 ? 7.678 8.446 -5.444 1.00 84.38 92 GLU A O 1
ATOM 716 N N . ALA A 1 93 ? 6.763 9.448 -7.227 1.00 83.88 93 ALA A N 1
ATOM 717 C CA . ALA A 1 93 ? 6.716 10.773 -6.618 1.00 83.88 93 ALA A CA 1
ATOM 718 C C . ALA A 1 93 ? 5.837 10.816 -5.354 1.00 83.88 93 ALA A C 1
ATOM 720 O O . ALA A 1 93 ? 6.153 11.556 -4.426 1.00 83.88 93 ALA A O 1
ATOM 721 N N . LEU A 1 94 ? 4.771 10.006 -5.289 1.00 85.00 94 LEU A N 1
ATOM 722 C CA . LEU A 1 94 ? 3.926 9.890 -4.097 1.00 85.00 94 LEU A CA 1
ATOM 723 C C . LEU A 1 94 ? 4.646 9.155 -2.963 1.00 85.00 94 LEU A C 1
ATOM 725 O O . LEU A 1 94 ? 4.512 9.531 -1.804 1.00 85.00 94 LEU A O 1
ATOM 729 N N . LEU A 1 95 ? 5.449 8.142 -3.286 1.00 86.12 95 LEU A N 1
ATOM 730 C CA . LEU A 1 95 ? 6.162 7.329 -2.295 1.00 86.12 95 LEU A CA 1
ATOM 731 C C . LEU A 1 95 ? 7.366 8.051 -1.672 1.00 86.12 95 LEU A C 1
ATOM 733 O O . LEU A 1 95 ? 7.801 7.694 -0.580 1.00 86.12 95 LEU A O 1
ATOM 737 N N . HIS A 1 96 ? 7.900 9.067 -2.350 1.00 89.75 96 HIS A N 1
ATOM 738 C CA . HIS A 1 96 ? 9.088 9.811 -1.921 1.00 89.75 96 HIS A CA 1
ATOM 739 C C . HIS A 1 96 ? 8.779 11.207 -1.357 1.00 89.75 96 HIS A C 1
ATOM 741 O O . HIS A 1 96 ? 9.679 12.044 -1.249 1.00 89.75 96 HIS A O 1
ATOM 747 N N . GLN A 1 97 ? 7.522 11.480 -0.990 1.00 87.19 97 GLN A N 1
ATOM 748 C CA . GLN A 1 97 ? 7.142 12.764 -0.400 1.00 87.19 97 GLN A CA 1
ATOM 749 C C . GLN A 1 97 ? 7.815 13.005 0.958 1.00 87.19 97 GLN A C 1
ATOM 751 O O . GLN A 1 97 ? 8.103 12.078 1.715 1.00 87.19 97 GLN A O 1
ATOM 756 N N . GLN A 1 98 ? 8.039 14.285 1.267 1.00 87.81 98 GLN A N 1
ATOM 757 C CA . GLN A 1 98 ? 8.530 14.739 2.564 1.00 87.81 98 GLN A CA 1
ATOM 758 C C . GLN A 1 98 ? 7.563 15.774 3.152 1.00 87.81 98 GLN A C 1
ATOM 760 O O . GLN A 1 98 ? 7.261 16.762 2.480 1.00 87.81 98 GLN A O 1
ATOM 765 N N . PRO A 1 99 ? 7.104 15.597 4.401 1.00 89.88 99 PRO A N 1
ATOM 766 C CA . PRO A 1 99 ? 7.372 14.458 5.287 1.00 89.88 99 PRO A CA 1
ATOM 767 C C . PRO A 1 99 ? 6.754 13.135 4.793 1.00 89.88 99 PRO A C 1
ATOM 769 O O . PRO A 1 99 ? 5.708 13.134 4.150 1.00 89.88 99 PRO A O 1
ATOM 772 N N . GLU A 1 100 ? 7.390 12.012 5.138 1.00 89.31 100 GLU A N 1
ATOM 773 C CA . GLU A 1 100 ? 7.051 10.656 4.656 1.00 89.31 100 GLU A CA 1
ATOM 774 C C . GLU A 1 100 ? 5.575 10.264 4.863 1.00 89.31 100 GLU A C 1
ATOM 776 O O . GLU A 1 100 ? 4.991 9.564 4.035 1.00 89.31 100 GLU A O 1
ATOM 781 N N . TRP A 1 101 ? 4.928 10.772 5.920 1.00 91.00 101 TRP A N 1
ATOM 782 C CA . TRP A 1 101 ? 3.511 10.502 6.188 1.00 91.00 101 TRP A CA 1
ATOM 783 C C . TRP A 1 101 ? 2.575 11.004 5.077 1.00 91.00 101 TRP A C 1
ATOM 785 O O . TRP A 1 101 ? 1.474 10.476 4.938 1.00 91.00 101 TRP A O 1
ATOM 795 N N . LEU A 1 102 ? 2.990 11.982 4.264 1.00 89.25 102 LEU A N 1
ATOM 796 C CA . LEU A 1 102 ? 2.203 12.426 3.113 1.00 89.25 102 LEU A CA 1
ATOM 797 C C . LEU A 1 102 ? 2.109 11.338 2.036 1.00 89.25 102 LEU A C 1
ATOM 799 O O . LEU A 1 102 ? 1.044 11.145 1.450 1.00 89.25 102 LEU A O 1
ATOM 803 N N . GLY A 1 103 ? 3.189 10.578 1.830 1.00 89.56 103 GLY A N 1
ATOM 804 C CA . GLY A 1 103 ? 3.176 9.430 0.927 1.00 89.56 103 GLY A CA 1
ATOM 805 C C . GLY A 1 103 ? 2.250 8.327 1.426 1.00 89.56 103 GLY A C 1
ATOM 806 O O . GLY A 1 103 ? 1.495 7.753 0.647 1.00 89.56 103 GLY A O 1
ATOM 807 N N . GLU A 1 104 ? 2.216 8.094 2.740 1.00 92.06 104 GLU A N 1
ATOM 808 C CA . GLU A 1 104 ? 1.268 7.152 3.345 1.00 92.06 104 GLU A CA 1
ATOM 809 C C . GLU A 1 104 ? -0.186 7.578 3.099 1.00 92.06 104 GLU A C 1
ATOM 811 O O . GLU A 1 104 ? -1.016 6.753 2.721 1.00 92.06 104 GLU A O 1
ATOM 816 N N . VAL A 1 105 ? -0.495 8.869 3.269 1.00 89.56 105 VAL A N 1
ATOM 817 C CA . VAL A 1 105 ? -1.833 9.421 2.999 1.00 89.56 105 VAL A CA 1
ATOM 818 C C . VAL A 1 105 ? -2.209 9.267 1.529 1.00 89.56 105 VAL A C 1
ATOM 820 O O . VAL A 1 105 ? -3.339 8.882 1.239 1.00 89.56 105 VAL A O 1
ATOM 823 N N . ALA A 1 106 ? -1.277 9.513 0.607 1.00 88.44 106 ALA A N 1
ATOM 824 C CA . ALA A 1 106 ? -1.515 9.322 -0.819 1.00 88.44 106 ALA A CA 1
ATOM 825 C C . ALA A 1 106 ? -1.817 7.851 -1.153 1.00 88.44 106 ALA A C 1
ATOM 827 O O . ALA A 1 106 ? -2.766 7.566 -1.875 1.00 88.44 106 ALA A O 1
ATOM 828 N N . VAL A 1 107 ? -1.083 6.900 -0.566 1.00 89.94 107 VAL A N 1
ATOM 829 C CA . VAL A 1 107 ? -1.371 5.465 -0.727 1.00 89.94 107 VAL A CA 1
ATOM 830 C C . VAL A 1 107 ? -2.767 5.117 -0.205 1.00 89.94 107 VAL A C 1
ATOM 832 O O . VAL A 1 107 ? -3.520 4.427 -0.890 1.00 89.94 107 VAL A O 1
ATOM 835 N N . VAL A 1 108 ? -3.133 5.600 0.988 1.00 90.06 108 VAL A N 1
ATOM 836 C CA . VAL A 1 108 ? -4.476 5.378 1.552 1.00 90.06 108 VAL A CA 1
ATOM 837 C C . VAL A 1 108 ? -5.555 5.989 0.657 1.00 90.06 108 VAL A C 1
ATOM 839 O O . VAL A 1 108 ? -6.585 5.356 0.446 1.00 90.06 108 VAL A O 1
ATOM 842 N N . HIS A 1 109 ? -5.320 7.181 0.107 1.00 87.88 109 HIS A N 1
ATOM 843 C CA . HIS A 1 109 ? -6.236 7.843 -0.820 1.00 87.88 109 HIS A CA 1
ATOM 844 C C . HIS A 1 109 ? -6.497 6.990 -2.068 1.00 87.88 109 HIS A C 1
ATOM 846 O O . HIS A 1 109 ? -7.651 6.731 -2.398 1.00 87.88 109 HIS A O 1
ATOM 852 N N . GLU A 1 110 ? -5.445 6.482 -2.713 1.00 86.31 110 GLU A N 1
ATOM 853 C CA . GLU A 1 110 ? -5.594 5.636 -3.902 1.00 86.31 110 GLU A CA 1
ATOM 854 C C . GLU A 1 110 ? -6.280 4.299 -3.600 1.00 86.31 110 GLU A C 1
ATOM 856 O O . GLU A 1 110 ? -7.079 3.801 -4.392 1.00 86.31 110 GLU A O 1
ATOM 861 N N . LEU A 1 111 ? -6.000 3.711 -2.435 1.00 84.94 111 LEU A N 1
ATOM 862 C CA . LEU A 1 111 ? -6.692 2.507 -1.983 1.00 84.94 111 LEU A CA 1
ATOM 863 C C . LEU A 1 111 ? -8.167 2.770 -1.651 1.00 84.94 111 LEU A C 1
ATOM 865 O O . LE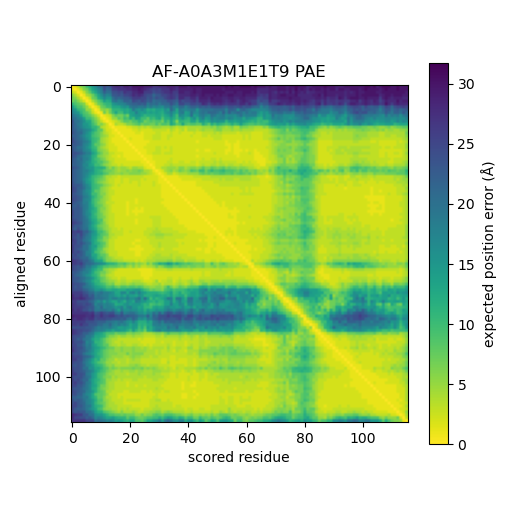U A 1 111 ? -8.991 1.875 -1.826 1.00 84.94 111 LEU A O 1
ATOM 869 N N . ALA A 1 112 ? -8.514 3.967 -1.176 1.00 83.38 112 ALA A N 1
ATOM 870 C CA . ALA A 1 112 ? -9.892 4.330 -0.861 1.00 83.38 112 ALA A CA 1
ATOM 871 C C . ALA A 1 112 ? -10.773 4.424 -2.118 1.00 83.38 112 ALA A C 1
ATOM 873 O O . ALA A 1 112 ? -11.937 4.043 -2.049 1.00 83.38 112 ALA A O 1
ATOM 874 N N . HIS A 1 113 ? -10.218 4.812 -3.274 1.00 80.62 113 HIS A N 1
ATOM 875 C CA . HIS A 1 113 ? -10.940 4.818 -4.562 1.00 80.62 113 HIS A CA 1
ATOM 876 C C . HIS A 1 113 ? -11.427 3.438 -5.017 1.00 80.62 113 HIS A C 1
ATOM 878 O O . HIS A 1 113 ? -12.292 3.344 -5.875 1.00 80.62 113 HIS A O 1
ATOM 884 N N . ILE A 1 114 ? -10.862 2.357 -4.481 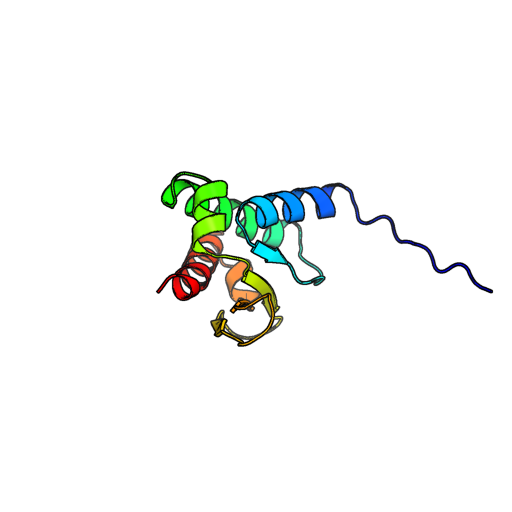1.00 75.12 114 ILE A N 1
ATOM 885 C CA . ILE A 1 114 ? -11.294 0.981 -4.777 1.00 75.12 114 ILE A CA 1
ATOM 886 C C . ILE A 1 114 ? -12.539 0.592 -3.971 1.00 75.12 114 ILE A C 1
ATOM 888 O O . ILE A 1 114 ? -13.237 -0.356 -4.326 1.00 75.12 114 ILE A O 1
ATOM 892 N N . TRP A 1 115 ? -12.785 1.278 -2.856 1.00 66.81 115 TRP A N 1
ATOM 893 C CA . TRP A 1 115 ? -13.921 1.002 -1.986 1.00 66.81 115 TRP A CA 1
ATOM 894 C C . TRP A 1 115 ? -15.197 1.754 -2.392 1.00 66.81 115 TRP A C 1
ATOM 896 O O . TRP A 1 115 ? -16.281 1.232 -2.130 1.00 66.81 115 TRP A O 1
ATOM 906 N N . ASP A 1 116 ? -15.066 2.953 -2.966 1.00 57.81 116 ASP A N 1
ATOM 907 C CA . ASP A 1 116 ? -16.198 3.771 -3.440 1.00 57.81 116 ASP A CA 1
ATOM 908 C C . ASP A 1 116 ? -16.942 3.099 -4.613 1.00 57.81 116 ASP A C 1
ATOM 910 O O . ASP A 1 116 ? -18.195 3.052 -4.578 1.00 57.81 116 ASP A O 1
#

Secondary structure (DSSP, 8-state):
----------HHHHHHHHHHHHTTEEE-S----HHHHHHHHHHHHHHHHHTTSHHHHHHHHS-EEEEEESSS--EEEE--SSSS-EEEEEEHHHHT-SSTHHHHHHHHHHHHTTT-

Nearest PDB structures (foldseek):
  6r4z-assembly1_A  TM=4.252E-01  e=1.273E+00  Clostridioides difficile
  3tsn-assembly1_A  TM=3.255E-01  e=4.093E+00  Campylobacter jejuni subsp. jejuni NCTC 11168 = ATCC 700819
  4p00-assembly1_B  TM=2.249E-01  e=5.566E+00  Cereibacter sphaeroides 2.4.1

Mean predicted aligned error: 8.24 Å

Sequence (116 aa):
MPEGNLRTIPEDDHLWVQGLRACGLWVAPDPWSDQERGVLTRAVERMAEAFGGPGKMRRALGGVLLIKQRCGDGGALAFWPRPPWMSVRIGEALLHQQPEWLGEVAVVHELAHIWD

pLDDT: mean 79.46, std 15.84, range [37.78, 95.25]

Radius of gyration: 14.62 Å; Cα contacts (8 Å, |Δi|>4): 177; chains: 1; bounding box: 38×42×32 Å